Protein AF-A0A934JBK0-F1 (afdb_monomer_lite)

Organism: NCBI:txid2798579

Structure (mmCIF, N/CA/C/O backbone):
data_AF-A0A934JBK0-F1
#
_entry.id   AF-A0A934JBK0-F1
#
loop_
_atom_site.group_PDB
_atom_site.id
_atom_site.type_symbol
_atom_site.label_atom_id
_atom_site.label_alt_id
_atom_site.label_comp_id
_atom_site.label_asym_id
_atom_site.label_entity_id
_atom_site.label_seq_id
_atom_site.pdbx_PDB_ins_code
_atom_site.Cartn_x
_atom_site.Cartn_y
_atom_site.Cartn_z
_atom_site.occupancy
_atom_site.B_iso_or_equiv
_atom_site.auth_seq_id
_atom_site.auth_comp_id
_atom_site.auth_asym_id
_atom_site.auth_atom_id
_atom_site.pdbx_PDB_model_num
ATOM 1 N N . MET A 1 1 ? 22.033 -11.260 -1.541 1.00 35.12 1 MET A N 1
ATOM 2 C CA . MET A 1 1 ? 21.401 -11.123 -2.868 1.00 35.12 1 MET A CA 1
ATOM 3 C C . MET A 1 1 ? 21.096 -9.652 -3.039 1.00 35.12 1 MET A C 1
ATOM 5 O O . MET A 1 1 ? 20.091 -9.185 -2.523 1.00 35.12 1 MET A O 1
ATOM 9 N N . ASP A 1 2 ? 22.013 -8.926 -3.669 1.00 33.97 2 ASP A N 1
ATOM 10 C CA . ASP A 1 2 ? 21.835 -7.512 -3.983 1.00 33.97 2 ASP A CA 1
ATOM 11 C C . ASP A 1 2 ? 20.899 -7.411 -5.186 1.00 33.97 2 ASP A C 1
ATOM 13 O O . ASP A 1 2 ? 21.270 -7.716 -6.320 1.00 33.97 2 ASP A O 1
ATOM 17 N N . GLY A 1 3 ? 19.634 -7.091 -4.912 1.00 37.78 3 GLY A N 1
ATOM 18 C CA . GLY A 1 3 ? 18.642 -6.853 -5.949 1.00 37.78 3 GLY A CA 1
ATOM 19 C C . GLY A 1 3 ? 19.049 -5.621 -6.744 1.00 37.78 3 G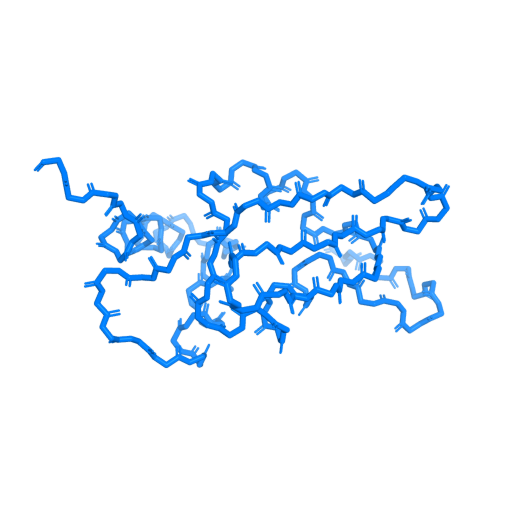LY A C 1
ATOM 20 O O . GLY A 1 3 ? 19.046 -4.512 -6.217 1.00 37.78 3 GLY A O 1
ATOM 21 N N . ILE A 1 4 ? 19.421 -5.825 -8.006 1.00 38.34 4 ILE A N 1
ATOM 22 C CA . ILE A 1 4 ? 19.720 -4.757 -8.957 1.00 38.34 4 ILE A CA 1
ATOM 23 C C . ILE A 1 4 ? 18.463 -3.888 -9.093 1.00 38.34 4 ILE A C 1
ATOM 25 O O . ILE A 1 4 ? 17.503 -4.267 -9.765 1.00 38.34 4 ILE A O 1
ATOM 29 N N . VAL A 1 5 ? 18.469 -2.712 -8.460 1.00 45.56 5 VAL A N 1
ATOM 30 C CA . VAL A 1 5 ? 17.548 -1.623 -8.792 1.00 45.56 5 VAL A CA 1
ATOM 31 C C . VAL A 1 5 ? 17.991 -1.114 -10.156 1.00 45.56 5 VAL A C 1
ATOM 33 O O . VAL A 1 5 ? 18.897 -0.292 -10.271 1.00 45.56 5 VAL A O 1
ATOM 36 N N . SER A 1 6 ? 17.404 -1.672 -11.213 1.00 42.53 6 SER A N 1
ATOM 37 C CA . SER A 1 6 ? 17.576 -1.147 -12.561 1.00 42.53 6 SER A CA 1
ATOM 38 C C . SER A 1 6 ? 16.893 0.216 -12.607 1.00 42.53 6 SER A C 1
ATOM 40 O O . SER A 1 6 ? 15.675 0.309 -12.757 1.00 42.53 6 SER A O 1
ATOM 42 N N . THR A 1 7 ? 17.677 1.274 -12.418 1.00 47.19 7 THR A N 1
ATOM 43 C CA . THR A 1 7 ? 17.270 2.676 -12.515 1.00 47.19 7 THR A CA 1
ATOM 44 C C . THR A 1 7 ? 16.927 3.020 -13.962 1.00 47.19 7 THR A C 1
ATOM 46 O O . THR A 1 7 ? 17.669 3.693 -14.673 1.00 47.19 7 THR A O 1
ATOM 49 N N . TYR A 1 8 ? 15.759 2.575 -14.419 1.00 53.53 8 TYR A N 1
ATOM 50 C CA . TYR A 1 8 ? 15.130 3.149 -15.599 1.00 53.53 8 TYR A CA 1
ATOM 51 C C . TYR A 1 8 ? 14.648 4.563 -15.228 1.00 53.53 8 TYR A C 1
ATOM 53 O O . TYR A 1 8 ? 13.571 4.750 -14.671 1.00 53.53 8 TYR A O 1
ATOM 61 N N . ALA A 1 9 ? 15.515 5.551 -15.468 1.00 59.47 9 ALA A N 1
ATOM 62 C CA . ALA A 1 9 ? 15.198 6.979 -15.561 1.00 59.47 9 ALA A CA 1
ATOM 63 C C . ALA A 1 9 ? 14.267 7.539 -14.463 1.00 59.47 9 ALA A C 1
ATOM 65 O O . ALA A 1 9 ? 13.182 8.030 -14.767 1.00 59.47 9 ALA A O 1
ATOM 66 N N . SER A 1 10 ? 14.678 7.465 -13.190 1.00 73.62 10 SER A N 1
ATOM 67 C CA . SER A 1 10 ? 14.003 8.135 -12.056 1.00 73.62 10 SER A CA 1
ATOM 68 C C . SER A 1 10 ? 12.493 7.867 -11.922 1.00 73.62 10 SER A C 1
ATOM 70 O O . SER A 1 10 ? 11.786 8.640 -11.277 1.00 73.62 10 SER A O 1
ATOM 72 N N . THR A 1 11 ? 11.982 6.795 -12.535 1.00 82.12 11 THR A N 1
ATOM 73 C CA . THR A 1 11 ? 10.554 6.472 -12.514 1.00 82.12 11 THR A CA 1
ATOM 74 C C . THR A 1 11 ? 10.242 5.711 -11.228 1.00 82.12 11 THR A C 1
ATOM 76 O O . THR A 1 11 ? 10.877 4.680 -10.990 1.00 82.12 11 THR A O 1
ATOM 79 N N . PRO A 1 12 ? 9.285 6.177 -10.404 1.00 87.94 12 PRO A N 1
ATOM 80 C CA . PRO A 1 12 ? 8.974 5.516 -9.149 1.00 87.94 12 PRO A CA 1
ATOM 81 C C . PRO A 1 12 ? 8.357 4.133 -9.388 1.00 87.94 12 PRO A C 1
ATOM 83 O O . PRO A 1 12 ? 7.666 3.867 -10.376 1.00 87.94 12 PRO A O 1
ATOM 86 N N . THR A 1 13 ? 8.608 3.238 -8.449 1.00 91.25 13 THR A N 1
ATOM 87 C CA . THR A 1 13 ? 7.938 1.946 -8.326 1.00 91.25 13 THR A CA 1
ATOM 88 C C . THR A 1 13 ? 6.507 2.116 -7.817 1.00 91.25 13 THR A C 1
ATOM 90 O O . THR A 1 13 ? 6.151 3.133 -7.217 1.00 91.25 13 THR A O 1
ATOM 93 N N . PHE A 1 14 ? 5.666 1.101 -8.017 1.00 92.19 14 PHE A N 1
ATOM 94 C CA . PHE A 1 14 ? 4.324 1.059 -7.437 1.00 92.19 14 PHE A CA 1
ATOM 95 C C . PHE A 1 14 ? 4.355 1.224 -5.911 1.00 92.19 14 PHE A C 1
ATOM 97 O O . PHE A 1 14 ? 3.504 1.909 -5.347 1.00 92.19 14 PHE A O 1
ATOM 104 N N . GLU A 1 15 ? 5.359 0.643 -5.249 1.00 93.25 15 GLU A N 1
ATOM 105 C CA . GLU A 1 15 ? 5.606 0.833 -3.820 1.00 93.25 15 GLU A CA 1
ATOM 106 C C . GLU A 1 15 ? 5.849 2.299 -3.462 1.00 93.25 15 GLU A C 1
ATOM 108 O O . GLU A 1 15 ? 5.165 2.824 -2.586 1.00 93.25 15 GLU A O 1
ATOM 113 N N . GLU A 1 16 ? 6.754 2.983 -4.159 1.00 92.62 16 GLU A N 1
ATOM 114 C CA . GLU A 1 16 ? 7.033 4.404 -3.923 1.00 92.62 16 GLU A CA 1
ATOM 115 C C . GLU A 1 16 ? 5.807 5.278 -4.206 1.00 92.62 16 GLU A C 1
ATOM 117 O O . GLU A 1 16 ? 5.483 6.178 -3.428 1.00 92.62 16 GLU A O 1
ATOM 122 N N . VAL A 1 17 ? 5.068 4.986 -5.278 1.00 93.06 17 VAL A N 1
ATOM 123 C CA . VAL A 1 17 ? 3.803 5.663 -5.579 1.00 93.06 17 VAL A CA 1
ATOM 124 C C . VAL A 1 17 ? 2.816 5.477 -4.427 1.00 93.06 17 VAL A C 1
ATOM 126 O O . VAL A 1 17 ? 2.271 6.464 -3.923 1.00 93.06 17 VAL A O 1
ATOM 129 N N . LEU A 1 18 ? 2.606 4.249 -3.954 1.00 93.88 18 LEU A N 1
ATOM 130 C CA . LEU A 1 18 ? 1.730 3.993 -2.814 1.00 93.88 18 LEU A CA 1
ATOM 131 C C . LEU A 1 18 ? 2.231 4.704 -1.546 1.00 93.88 18 LEU A C 1
ATOM 133 O O . LEU A 1 18 ? 1.440 5.376 -0.890 1.00 93.88 18 LEU A O 1
ATOM 137 N N . MET A 1 19 ? 3.521 4.652 -1.220 1.00 93.94 19 MET A N 1
ATOM 138 C CA . MET A 1 19 ? 4.074 5.296 -0.020 1.00 93.94 19 MET A CA 1
ATOM 139 C C . MET A 1 19 ? 3.918 6.819 -0.047 1.00 93.94 19 MET A C 1
ATOM 141 O O . MET A 1 19 ? 3.573 7.436 0.965 1.00 93.94 19 MET A O 1
ATOM 145 N N . TYR A 1 20 ? 4.164 7.447 -1.198 1.00 91.06 20 TYR A N 1
ATOM 146 C CA . TYR A 1 20 ? 4.377 8.890 -1.246 1.00 91.06 20 TYR A CA 1
ATOM 147 C C . TYR A 1 20 ? 3.228 9.690 -1.855 1.00 91.06 20 TYR A C 1
ATOM 149 O O . TYR A 1 20 ? 3.124 10.875 -1.527 1.00 91.06 20 TYR A O 1
ATOM 157 N N . THR A 1 21 ? 2.343 9.075 -2.647 1.00 91.12 21 THR A N 1
ATOM 158 C CA . THR A 1 21 ? 1.292 9.801 -3.394 1.00 91.12 21 THR A CA 1
ATOM 159 C C . THR A 1 21 ? -0.134 9.534 -2.913 1.00 91.12 21 THR A C 1
ATOM 161 O O . THR A 1 21 ? -0.996 10.385 -3.093 1.00 91.12 21 THR A O 1
ATOM 164 N N . THR A 1 22 ? -0.394 8.403 -2.251 1.00 92.62 22 THR A N 1
ATOM 165 C CA . THR A 1 22 ? -1.770 7.968 -1.920 1.00 92.62 22 THR A CA 1
ATOM 166 C C . THR A 1 22 ? -2.182 8.281 -0.482 1.00 92.62 22 THR A C 1
ATOM 168 O O . THR A 1 22 ? -3.002 7.584 0.101 1.00 92.62 22 THR A O 1
ATOM 171 N N . GLN A 1 23 ? -1.580 9.312 0.123 1.00 93.25 23 GLN A N 1
ATOM 172 C CA . GLN A 1 23 ? -1.848 9.724 1.509 1.00 93.25 23 GLN A CA 1
ATOM 173 C C . GLN A 1 23 ? -1.848 8.522 2.472 1.00 93.25 23 GLN A C 1
ATOM 175 O O . GLN A 1 23 ? -0.858 7.790 2.506 1.00 93.25 23 GLN A O 1
ATOM 180 N N . THR A 1 24 ? -2.936 8.293 3.210 1.00 95.62 24 THR A N 1
ATOM 181 C CA . THR A 1 24 ? -3.172 7.130 4.076 1.00 95.62 24 THR A CA 1
ATOM 182 C C . THR A 1 24 ? -3.909 5.984 3.385 1.00 95.62 24 THR A C 1
ATOM 184 O O . THR A 1 24 ? -4.053 4.931 3.986 1.00 95.62 24 THR A O 1
ATOM 187 N N . ALA A 1 25 ? -4.358 6.143 2.141 1.00 95.19 25 ALA A N 1
ATOM 188 C CA . ALA A 1 25 ? -5.082 5.099 1.428 1.00 95.19 25 ALA A CA 1
ATOM 189 C C . ALA A 1 25 ? -4.164 3.924 1.053 1.00 95.19 25 ALA A C 1
ATOM 191 O O . ALA A 1 25 ? -2.973 4.107 0.779 1.00 95.19 25 ALA A O 1
ATOM 192 N N . MET A 1 26 ? -4.718 2.716 1.009 1.00 95.00 26 MET A N 1
ATOM 193 C CA . MET A 1 26 ? -4.011 1.481 0.658 1.00 95.00 26 MET A CA 1
ATOM 194 C C . MET A 1 26 ? -4.798 0.663 -0.364 1.00 95.00 26 MET A C 1
ATOM 196 O O . MET A 1 26 ? -5.994 0.868 -0.552 1.00 95.00 26 MET A O 1
ATOM 200 N N . VAL A 1 27 ? -4.137 -0.288 -1.032 1.00 92.88 27 VAL A N 1
ATOM 201 C CA . VAL A 1 27 ? -4.856 -1.309 -1.814 1.00 92.88 27 VAL A CA 1
ATOM 202 C C . VAL A 1 27 ? -5.750 -2.123 -0.882 1.00 92.88 27 VAL A C 1
ATOM 204 O O . VAL A 1 27 ? -5.360 -2.347 0.261 1.00 92.88 27 VAL A O 1
ATOM 207 N N . SER A 1 28 ? -6.907 -2.585 -1.356 1.00 88.62 28 SER A N 1
ATOM 208 C CA . SER A 1 28 ? -7.804 -3.476 -0.596 1.00 88.62 28 SER A CA 1
ATOM 209 C C . SER A 1 28 ? -7.355 -4.935 -0.569 1.00 88.62 28 SER A C 1
ATOM 211 O O . SER A 1 28 ? -7.793 -5.713 0.272 1.00 88.62 28 SER A O 1
ATOM 213 N N . ASP A 1 29 ? -6.463 -5.305 -1.485 1.00 88.81 29 ASP A N 1
ATOM 214 C CA . ASP A 1 29 ? -5.900 -6.641 -1.587 1.00 88.81 29 ASP A CA 1
ATOM 215 C C . ASP A 1 29 ? -4.373 -6.562 -1.616 1.00 88.81 29 ASP A C 1
ATOM 217 O O . ASP A 1 29 ? -3.768 -6.094 -2.587 1.00 88.81 29 ASP A O 1
ATOM 221 N N . LEU A 1 30 ? -3.732 -7.058 -0.553 1.00 89.88 30 LEU A N 1
ATOM 222 C CA . LEU A 1 30 ? -2.274 -7.092 -0.440 1.00 89.88 30 LEU A CA 1
ATOM 223 C C . LEU A 1 30 ? -1.600 -7.917 -1.546 1.00 89.88 30 LEU A C 1
ATOM 225 O O . LEU A 1 30 ? -0.415 -7.707 -1.806 1.00 89.88 30 LEU A O 1
ATOM 229 N N . ARG A 1 31 ? -2.316 -8.817 -2.235 1.00 89.62 31 ARG A N 1
ATOM 230 C CA . ARG A 1 31 ? -1.779 -9.534 -3.403 1.00 89.62 31 ARG A CA 1
ATOM 231 C C . ARG A 1 31 ? -1.448 -8.575 -4.542 1.00 89.62 31 ARG A C 1
ATOM 233 O O . ARG A 1 31 ? -0.381 -8.701 -5.126 1.00 89.62 31 ARG A O 1
ATOM 240 N N . ILE A 1 32 ? -2.277 -7.551 -4.777 1.00 89.06 32 ILE A N 1
ATOM 241 C CA . ILE A 1 32 ? -2.000 -6.507 -5.781 1.00 89.06 32 ILE A CA 1
ATOM 242 C C . ILE A 1 32 ? -0.686 -5.807 -5.442 1.00 89.06 32 ILE A C 1
ATOM 244 O O . ILE A 1 32 ? 0.168 -5.620 -6.307 1.00 89.06 32 ILE A O 1
ATOM 248 N N . PHE A 1 33 ? -0.502 -5.458 -4.166 1.00 88.62 33 PHE A N 1
ATOM 249 C CA . PHE A 1 33 ? 0.730 -4.828 -3.715 1.00 88.62 33 PHE A CA 1
ATOM 250 C C . PHE A 1 33 ? 1.940 -5.739 -3.908 1.00 88.62 33 PHE A C 1
ATOM 252 O O . PHE A 1 33 ? 2.935 -5.290 -4.467 1.00 88.62 33 PHE A O 1
ATOM 259 N N . LYS A 1 34 ? 1.843 -7.019 -3.532 1.00 86.94 34 LYS A N 1
ATOM 260 C CA . LYS A 1 34 ? 2.907 -8.020 -3.722 1.00 86.94 34 LYS A CA 1
ATOM 261 C C . LYS A 1 34 ? 3.271 -8.188 -5.205 1.00 86.94 34 LYS A C 1
ATOM 263 O O . LYS A 1 34 ? 4.448 -8.118 -5.552 1.00 86.94 34 LYS A O 1
ATOM 268 N N . ASP A 1 35 ? 2.275 -8.320 -6.075 1.00 90.44 35 ASP A N 1
ATOM 269 C CA . ASP A 1 35 ? 2.461 -8.566 -7.507 1.00 90.44 35 ASP A CA 1
ATOM 270 C C . ASP A 1 35 ? 3.022 -7.347 -8.258 1.00 90.44 35 ASP A C 1
ATOM 272 O O . ASP A 1 35 ? 3.650 -7.487 -9.312 1.00 90.44 35 ASP A O 1
ATOM 276 N N . TRP A 1 36 ? 2.732 -6.131 -7.779 1.00 90.06 36 TRP A N 1
ATOM 277 C CA . TRP A 1 36 ? 3.054 -4.890 -8.491 1.00 90.06 36 TRP A CA 1
ATOM 278 C C . TRP A 1 36 ? 4.173 -4.093 -7.835 1.00 90.06 36 TRP A C 1
ATOM 280 O O . TRP A 1 36 ? 4.674 -3.181 -8.481 1.00 90.06 36 TRP A O 1
ATOM 290 N N . ARG A 1 37 ? 4.599 -4.446 -6.615 1.00 89.44 37 ARG A N 1
ATOM 291 C CA . ARG A 1 37 ? 5.554 -3.707 -5.770 1.00 89.44 37 ARG A CA 1
ATOM 292 C C . ARG A 1 37 ? 6.682 -3.030 -6.549 1.00 89.44 37 ARG A C 1
ATOM 294 O O . ARG A 1 37 ? 6.857 -1.822 -6.447 1.00 89.44 37 ARG A O 1
ATOM 301 N N . PHE A 1 38 ? 7.406 -3.814 -7.346 1.00 89.75 38 PHE A N 1
ATOM 302 C CA . PHE A 1 38 ? 8.602 -3.381 -8.074 1.00 89.75 38 PHE A CA 1
ATOM 303 C C . PHE A 1 38 ? 8.333 -2.934 -9.517 1.00 89.75 38 PHE A C 1
ATOM 305 O O . PHE A 1 38 ? 9.270 -2.623 -10.250 1.00 89.75 38 PHE A O 1
ATOM 312 N N . LYS A 1 39 ? 7.070 -2.909 -9.959 1.00 89.81 39 LYS A N 1
ATOM 313 C CA . LYS A 1 39 ? 6.714 -2.397 -11.285 1.00 89.81 39 LYS A CA 1
ATOM 314 C C . LYS A 1 39 ? 6.895 -0.886 -11.286 1.00 89.81 39 LYS A C 1
ATOM 316 O O . LYS A 1 39 ? 6.328 -0.198 -10.441 1.00 89.81 39 LYS A O 1
ATOM 321 N N . THR A 1 40 ? 7.670 -0.377 -12.232 1.00 89.69 40 THR A N 1
ATOM 322 C CA . THR A 1 40 ? 7.874 1.061 -12.419 1.00 89.69 40 THR A CA 1
ATOM 323 C C . THR A 1 40 ? 6.713 1.670 -13.196 1.00 89.69 40 THR A C 1
ATOM 325 O O . THR A 1 40 ? 6.124 1.035 -14.078 1.00 89.69 40 THR A O 1
ATOM 328 N N . GLY A 1 41 ? 6.351 2.904 -12.862 1.00 87.00 41 GLY A N 1
ATOM 329 C CA . GLY A 1 41 ? 5.266 3.602 -13.534 1.00 87.00 41 GLY A CA 1
ATOM 330 C C . GLY A 1 41 ? 4.956 4.965 -12.938 1.00 87.00 41 GLY A C 1
ATOM 331 O O . GLY A 1 41 ? 5.575 5.412 -11.977 1.00 87.00 41 GLY A O 1
ATOM 332 N N . PHE A 1 42 ? 3.957 5.622 -13.513 1.00 86.75 42 PHE A N 1
ATOM 333 C CA . PHE A 1 42 ? 3.451 6.901 -13.033 1.00 86.75 42 PHE A CA 1
ATOM 334 C C . PHE A 1 42 ? 2.097 6.694 -12.365 1.00 86.75 42 PHE A C 1
ATOM 336 O O . PHE A 1 42 ? 1.200 6.077 -12.939 1.00 86.75 42 PHE A O 1
ATOM 343 N N . GLY A 1 43 ? 1.954 7.214 -11.148 1.00 87.19 43 GLY A N 1
ATOM 344 C CA . GLY A 1 43 ? 0.712 7.167 -10.388 1.00 87.19 43 GLY A CA 1
ATOM 345 C C . GLY A 1 43 ? 0.120 8.552 -10.188 1.00 87.19 43 GLY A C 1
ATOM 346 O O . GLY A 1 43 ? 0.825 9.467 -9.766 1.00 87.19 43 GLY A O 1
ATOM 347 N N . LYS A 1 44 ? -1.181 8.695 -10.441 1.00 90.81 44 LYS A N 1
ATOM 348 C CA . LYS A 1 44 ? -1.962 9.868 -10.034 1.00 90.81 44 LYS A CA 1
ATOM 349 C C . LYS A 1 44 ? -3.082 9.423 -9.103 1.00 90.81 44 LYS A C 1
ATOM 351 O O . LYS A 1 44 ? -3.929 8.629 -9.505 1.00 90.81 44 LYS A O 1
ATOM 356 N N . PHE A 1 45 ? -3.071 9.930 -7.875 1.00 93.69 45 PHE A N 1
ATOM 357 C CA . PHE A 1 45 ? -4.104 9.652 -6.884 1.00 93.69 45 PHE A CA 1
ATOM 358 C C . PHE A 1 45 ? -5.200 10.719 -6.938 1.00 93.69 45 PHE A C 1
ATOM 360 O O . PHE A 1 45 ? -4.906 11.913 -6.857 1.00 93.69 45 PHE A O 1
ATOM 367 N N . ASP A 1 46 ? -6.445 10.281 -7.093 1.00 93.38 46 ASP A N 1
ATOM 368 C CA . ASP A 1 46 ? -7.639 11.093 -6.894 1.00 93.38 46 ASP A CA 1
ATOM 369 C C . ASP A 1 46 ? -8.210 10.798 -5.503 1.00 93.38 46 ASP A C 1
ATOM 371 O O . ASP A 1 46 ? -8.816 9.755 -5.265 1.00 93.38 46 ASP A O 1
ATOM 375 N N . ASP A 1 47 ? -7.990 11.734 -4.584 1.00 88.62 47 ASP A N 1
ATOM 376 C CA . ASP A 1 47 ? -8.406 11.632 -3.183 1.00 88.62 47 ASP A CA 1
ATOM 377 C C . ASP A 1 47 ? -9.930 11.682 -3.010 1.00 88.62 47 ASP A C 1
ATOM 379 O O . ASP A 1 47 ? -10.479 11.101 -2.080 1.00 88.62 47 ASP A O 1
ATOM 383 N N . SER A 1 48 ? -10.643 12.328 -3.939 1.00 90.56 48 SER A N 1
ATOM 384 C CA . SER A 1 48 ? -12.103 12.449 -3.855 1.00 90.56 48 SER A CA 1
ATOM 385 C C . SER A 1 48 ? -12.816 11.120 -4.118 1.00 90.56 48 SER A C 1
ATOM 387 O O . SER A 1 48 ? -13.865 10.850 -3.535 1.00 90.56 48 SER A O 1
ATOM 389 N N . SER A 1 49 ? -12.228 10.279 -4.972 1.00 91.12 49 SER A N 1
ATOM 390 C CA . SER A 1 49 ? -12.753 8.968 -5.363 1.00 91.12 49 SER A CA 1
ATOM 391 C C . SER A 1 49 ? -11.954 7.795 -4.780 1.00 91.12 49 SER A C 1
ATOM 393 O O . SER A 1 49 ? -12.354 6.640 -4.920 1.00 91.12 49 SER A O 1
ATOM 395 N N . ASN A 1 50 ? -10.839 8.072 -4.095 1.00 92.50 50 ASN A N 1
ATOM 396 C CA . ASN A 1 50 ? -9.855 7.089 -3.641 1.00 92.50 50 ASN A CA 1
ATOM 397 C C . ASN A 1 50 ? -9.311 6.202 -4.772 1.00 92.50 50 ASN A C 1
ATOM 399 O O . ASN A 1 50 ? -9.007 5.031 -4.554 1.00 92.50 50 ASN A O 1
ATOM 403 N N . ILE A 1 51 ? -9.171 6.737 -5.985 1.00 94.19 51 ILE A N 1
ATOM 404 C CA . ILE A 1 51 ? -8.667 5.979 -7.135 1.00 94.19 51 ILE A CA 1
ATOM 405 C C . ILE A 1 51 ? -7.205 6.337 -7.392 1.00 94.19 51 ILE A C 1
ATOM 407 O O . ILE A 1 51 ? -6.844 7.498 -7.589 1.00 94.19 51 ILE A O 1
ATOM 411 N N . LEU A 1 52 ? -6.346 5.321 -7.448 1.00 94.50 52 LEU A N 1
ATOM 412 C CA . LEU A 1 52 ? -4.997 5.443 -7.987 1.00 94.50 52 LEU A CA 1
ATOM 413 C C . LEU A 1 52 ? -5.003 5.049 -9.463 1.00 94.50 52 LEU A C 1
ATOM 415 O O . LEU A 1 52 ? -5.167 3.882 -9.809 1.00 94.50 52 LEU A O 1
ATOM 419 N N . HIS A 1 53 ? -4.753 6.013 -10.338 1.00 92.00 53 HIS A N 1
ATOM 420 C CA . HIS A 1 53 ? -4.476 5.755 -11.745 1.00 92.00 53 HIS A CA 1
ATOM 421 C C . HIS A 1 53 ? -2.996 5.419 -11.899 1.00 92.00 53 HIS A C 1
ATOM 423 O O . HIS A 1 53 ? -2.160 6.326 -11.895 1.00 92.00 53 HIS A O 1
ATOM 429 N N . PHE A 1 54 ? -2.668 4.128 -11.995 1.00 90.38 54 PHE A N 1
ATOM 430 C CA . PHE A 1 54 ? -1.291 3.674 -12.183 1.00 90.38 54 PHE A CA 1
ATOM 431 C C . PHE A 1 54 ? -1.046 3.239 -13.630 1.00 90.38 54 PHE A C 1
ATOM 433 O O . PHE A 1 54 ? -1.631 2.272 -14.127 1.00 90.38 54 PHE A O 1
ATOM 440 N N . ASN A 1 55 ? -0.147 3.953 -14.301 1.00 88.69 55 ASN A N 1
ATOM 441 C CA . ASN A 1 55 ? 0.293 3.658 -15.658 1.00 88.69 55 ASN A CA 1
ATOM 442 C C . ASN A 1 55 ? 1.671 3.017 -15.560 1.00 88.69 55 ASN A C 1
ATOM 444 O O . ASN A 1 55 ? 2.640 3.680 -15.179 1.00 88.69 55 ASN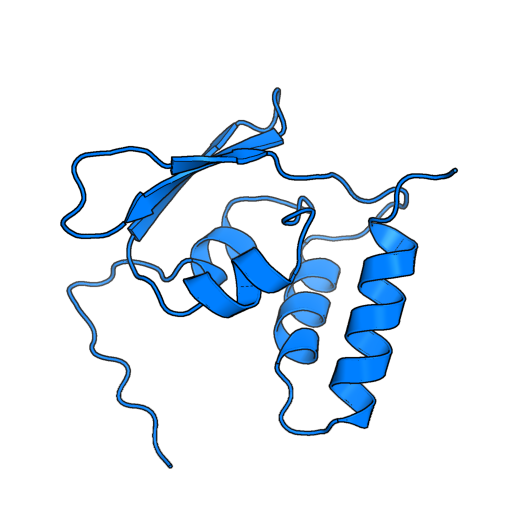 A O 1
ATOM 448 N N . ARG A 1 56 ? 1.763 1.726 -15.872 1.00 85.06 56 ARG A N 1
ATOM 449 C CA . ARG A 1 56 ? 3.055 1.040 -15.885 1.00 85.06 56 ARG A CA 1
ATOM 450 C C . ARG A 1 56 ? 3.910 1.579 -17.021 1.00 85.06 56 ARG A C 1
ATOM 452 O O . ARG A 1 56 ? 3.403 1.963 -18.074 1.00 85.06 56 ARG A O 1
ATOM 459 N N . TRP A 1 57 ? 5.217 1.586 -16.804 1.00 77.44 57 TRP A N 1
ATOM 460 C CA . TRP A 1 57 ? 6.170 1.952 -17.839 1.00 77.44 57 TRP A CA 1
ATOM 461 C C . TRP A 1 57 ? 5.983 1.061 -19.081 1.00 77.44 57 TRP A C 1
ATOM 463 O O . TRP A 1 57 ? 5.888 -0.158 -18.952 1.00 77.44 57 TRP A O 1
ATOM 473 N N . ASN A 1 58 ? 5.930 1.666 -20.273 1.00 77.31 58 ASN A N 1
ATOM 474 C CA . ASN A 1 58 ? 5.646 1.013 -21.563 1.00 77.31 58 ASN A CA 1
ATOM 475 C C . ASN A 1 58 ? 4.249 0.370 -21.715 1.00 77.31 58 ASN A C 1
ATOM 477 O O . ASN A 1 58 ? 4.038 -0.393 -22.657 1.00 77.31 58 ASN A O 1
ATOM 481 N N . GLU A 1 59 ? 3.288 0.670 -20.837 1.00 80.94 59 GLU A N 1
ATOM 482 C CA . GLU A 1 59 ? 1.884 0.303 -21.042 1.00 80.94 59 GLU A CA 1
ATOM 483 C C . GLU A 1 59 ? 1.042 1.558 -21.328 1.00 80.94 59 GLU A C 1
ATOM 485 O O . GLU A 1 59 ? 0.923 2.447 -20.488 1.00 80.94 59 GLU A O 1
ATOM 490 N N . ASP A 1 60 ? 0.388 1.605 -22.494 1.00 72.81 60 ASP A N 1
ATOM 491 C CA . ASP A 1 60 ? -0.493 2.723 -22.888 1.00 72.81 60 ASP A CA 1
ATOM 492 C C . ASP A 1 60 ? -1.830 2.749 -22.123 1.00 72.81 60 ASP A C 1
ATOM 494 O O . ASP A 1 60 ? -2.655 3.647 -22.301 1.00 72.81 60 ASP A O 1
ATOM 498 N N . LYS A 1 61 ? -2.085 1.743 -21.278 1.00 78.25 61 LYS A N 1
ATOM 499 C CA . LYS A 1 61 ? -3.339 1.604 -20.537 1.00 78.25 61 LYS A CA 1
ATOM 500 C C . LYS A 1 61 ? -3.164 2.045 -19.093 1.00 78.25 61 LYS A C 1
ATOM 502 O O . LYS A 1 61 ? -2.329 1.51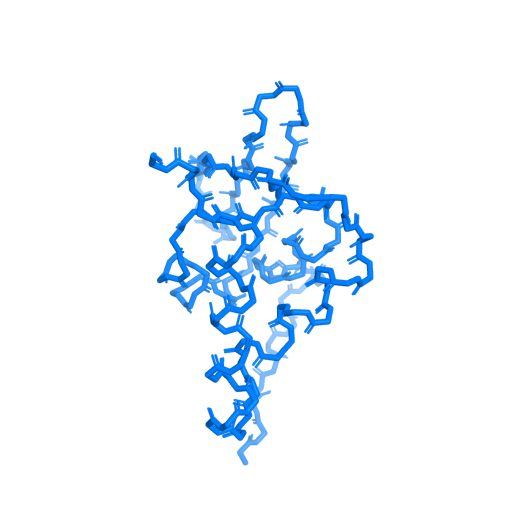8 -18.360 1.00 78.25 61 LYS A O 1
ATOM 507 N N . SER A 1 62 ? -4.030 2.965 -18.673 1.00 79.38 62 SER A N 1
ATOM 508 C CA . SER A 1 62 ? -4.180 3.274 -17.259 1.00 79.38 62 SER A CA 1
ATOM 509 C C . SER A 1 62 ? -4.871 2.133 -16.538 1.00 79.38 62 SER A C 1
ATOM 511 O O . SER A 1 62 ? -5.911 1.652 -16.989 1.00 79.38 62 SER A O 1
ATOM 513 N N . ASN A 1 63 ? -4.292 1.710 -15.417 1.00 85.12 63 ASN A N 1
ATOM 514 C CA . ASN A 1 63 ? -4.901 0.738 -14.528 1.00 85.12 63 ASN A CA 1
ATOM 515 C C . ASN A 1 63 ? -5.476 1.492 -13.319 1.00 85.12 63 ASN A C 1
ATOM 517 O O . ASN A 1 63 ? -4.716 1.809 -12.397 1.00 85.12 63 ASN A O 1
ATOM 521 N N . PRO A 1 64 ? -6.778 1.838 -13.321 1.00 90.19 64 PRO A N 1
ATOM 522 C CA . PRO A 1 64 ? -7.411 2.423 -12.151 1.00 90.19 64 PRO A CA 1
ATOM 523 C C . PRO A 1 64 ? -7.488 1.369 -11.044 1.00 90.19 64 PRO A C 1
ATOM 525 O O . PRO A 1 64 ? -7.988 0.263 -11.248 1.00 90.19 64 PRO A O 1
ATOM 528 N N . LEU A 1 65 ? -6.983 1.720 -9.869 1.00 91.88 65 LEU A N 1
ATOM 529 C CA . LEU A 1 65 ? -7.014 0.895 -8.673 1.00 91.88 65 LEU A CA 1
ATOM 530 C C . LEU A 1 65 ? -7.826 1.626 -7.613 1.00 91.88 65 LEU A C 1
ATOM 532 O O . LEU A 1 65 ? -7.425 2.697 -7.157 1.00 91.88 65 LEU A O 1
ATOM 536 N N . GLN A 1 66 ? -8.954 1.040 -7.218 1.00 93.56 66 GLN A N 1
ATOM 537 C CA . GLN A 1 66 ? -9.702 1.523 -6.066 1.00 93.56 66 GLN A CA 1
ATOM 538 C C . GLN A 1 66 ? -8.876 1.260 -4.807 1.00 93.56 66 GLN A C 1
ATOM 540 O O . GLN A 1 66 ? -8.529 0.116 -4.504 1.00 93.56 66 GLN A O 1
ATOM 545 N N . LEU A 1 67 ? -8.550 2.328 -4.093 1.00 94.50 67 LEU A N 1
ATOM 546 C CA . LEU A 1 67 ? -7.930 2.269 -2.783 1.00 94.50 67 LEU A CA 1
ATOM 547 C C . LEU A 1 67 ? -8.996 2.392 -1.702 1.00 94.50 67 LEU A C 1
ATOM 549 O O . LEU A 1 67 ? -10.100 2.897 -1.929 1.00 94.50 67 LEU A O 1
ATOM 553 N N . ILE A 1 68 ? -8.627 1.932 -0.517 1.00 94.50 68 ILE A N 1
ATOM 554 C CA . ILE A 1 68 ? -9.434 2.005 0.690 1.00 94.50 68 ILE A CA 1
ATOM 555 C C . ILE A 1 68 ? -8.747 2.897 1.714 1.00 94.50 68 ILE A C 1
ATOM 557 O O . ILE A 1 68 ? -7.519 2.908 1.843 1.00 94.50 68 ILE A O 1
ATOM 561 N N . GLN A 1 69 ? -9.561 3.669 2.422 1.00 94.88 69 GLN A N 1
ATOM 562 C CA . GLN A 1 69 ? -9.116 4.501 3.529 1.00 94.88 69 GLN A CA 1
ATOM 563 C C . GLN A 1 69 ? -9.090 3.673 4.816 1.00 94.88 69 GLN A C 1
ATOM 565 O O . GLN A 1 69 ? -9.865 2.722 4.946 1.00 94.88 69 GLN A O 1
ATOM 570 N N . PRO A 1 70 ? -8.215 4.018 5.769 1.00 95.06 70 PRO A N 1
ATOM 571 C CA . PRO A 1 70 ? -8.213 3.356 7.055 1.00 95.06 70 PRO 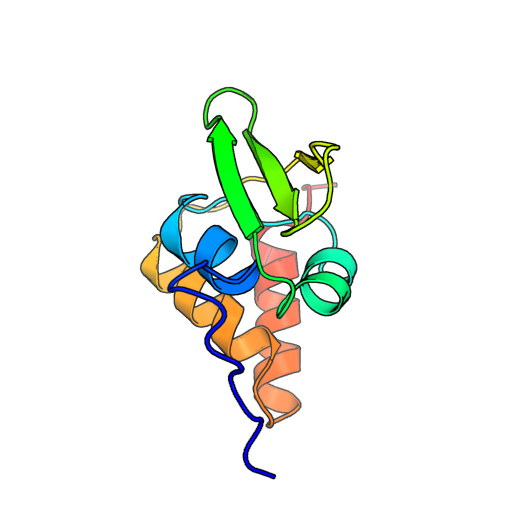A CA 1
ATOM 572 C C . PRO A 1 70 ? -9.494 3.697 7.832 1.00 95.06 70 PRO A C 1
ATOM 574 O O . PRO A 1 70 ? -10.009 4.814 7.772 1.00 95.06 70 PRO A O 1
ATOM 577 N N . ASN A 1 71 ? -9.999 2.733 8.594 1.00 94.44 71 ASN A N 1
ATOM 578 C CA . ASN A 1 71 ? -11.152 2.868 9.485 1.00 94.44 71 ASN A CA 1
ATOM 579 C C . ASN A 1 71 ? -10.802 3.570 10.817 1.00 94.44 71 ASN A C 1
ATOM 581 O O . ASN A 1 71 ? -11.692 3.874 11.616 1.00 94.44 71 ASN A O 1
ATOM 585 N N . ILE A 1 72 ? -9.514 3.835 11.041 1.00 93.25 72 ILE A N 1
ATOM 586 C CA . ILE A 1 72 ? -8.961 4.602 12.153 1.00 93.25 72 ILE A CA 1
ATOM 587 C C . ILE A 1 72 ? -8.113 5.762 11.627 1.00 93.25 72 ILE A C 1
ATOM 589 O O . ILE A 1 72 ? -7.635 5.758 10.493 1.00 93.25 72 ILE A O 1
ATOM 593 N N . GLN A 1 73 ? -7.870 6.752 12.481 1.00 94.75 73 GLN A N 1
ATOM 594 C CA . GLN A 1 73 ? -6.955 7.834 12.152 1.00 94.75 73 GLN A CA 1
ATOM 595 C C . GLN A 1 73 ? -5.502 7.353 12.260 1.00 94.75 73 GLN A C 1
ATOM 597 O O . GLN A 1 73 ? -5.037 7.001 13.343 1.00 94.75 73 GLN A O 1
ATOM 602 N N . ILE A 1 74 ? -4.774 7.388 11.145 1.00 95.88 74 ILE A N 1
ATOM 603 C CA . ILE A 1 74 ? -3.329 7.125 11.087 1.00 95.88 74 ILE A CA 1
ATOM 604 C C . ILE A 1 74 ? -2.615 8.263 10.362 1.00 95.88 74 ILE A C 1
ATOM 606 O O . ILE A 1 74 ? -3.219 8.999 9.583 1.00 95.88 74 ILE A O 1
ATOM 610 N N . SER A 1 75 ? -1.310 8.399 10.590 1.00 96.44 75 SER A N 1
ATOM 611 C CA . SER A 1 75 ? -0.474 9.310 9.810 1.00 96.44 75 SER A CA 1
ATOM 612 C C . SER A 1 75 ? 0.075 8.637 8.546 1.00 96.44 75 SER A C 1
ATOM 614 O O . SER A 1 75 ? 0.130 7.408 8.432 1.00 96.44 75 SER A O 1
ATOM 616 N N . LYS A 1 76 ? 0.557 9.452 7.600 1.00 95.38 76 LYS A N 1
ATOM 617 C CA . LYS A 1 76 ? 1.296 8.963 6.426 1.00 95.38 76 LYS A CA 1
ATOM 618 C C . LYS A 1 76 ? 2.531 8.150 6.832 1.00 95.38 76 LYS A C 1
ATOM 620 O O . LYS A 1 76 ? 2.797 7.111 6.236 1.00 95.38 76 LYS A O 1
ATOM 625 N N . ASP A 1 77 ? 3.245 8.579 7.871 1.00 96.50 77 ASP A N 1
ATOM 626 C CA . ASP A 1 77 ? 4.440 7.880 8.356 1.00 96.50 77 ASP A CA 1
ATOM 627 C C . ASP A 1 77 ? 4.102 6.498 8.925 1.00 96.50 77 ASP A C 1
ATOM 629 O O . ASP A 1 77 ? 4.813 5.532 8.652 1.00 96.50 77 ASP A O 1
ATOM 633 N N . MET A 1 78 ? 2.975 6.371 9.636 1.00 97.06 78 MET A N 1
ATOM 634 C CA . MET A 1 78 ? 2.486 5.074 10.119 1.00 97.06 78 MET A CA 1
ATOM 635 C C . MET A 1 78 ? 2.176 4.120 8.964 1.00 97.06 78 MET A C 1
ATOM 637 O O . MET A 1 78 ? 2.545 2.948 9.021 1.00 97.06 78 MET A O 1
ATOM 641 N N . LYS A 1 79 ? 1.547 4.615 7.891 1.00 95.94 79 LYS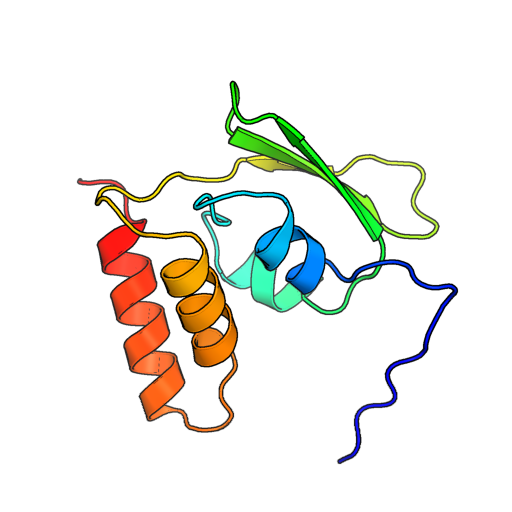 A N 1
ATOM 642 C CA . LYS A 1 79 ? 1.327 3.820 6.676 1.00 95.94 79 LYS A CA 1
ATOM 643 C C . LYS A 1 79 ? 2.648 3.402 6.027 1.00 95.94 79 LYS A C 1
ATOM 645 O O . LYS A 1 79 ? 2.792 2.242 5.655 1.00 95.94 79 LYS A O 1
ATOM 650 N N . ILE A 1 80 ? 3.604 4.320 5.869 1.00 95.94 80 ILE A N 1
ATOM 651 C CA . ILE A 1 80 ? 4.907 4.003 5.261 1.00 95.94 80 ILE A CA 1
ATOM 652 C C . ILE A 1 80 ? 5.614 2.913 6.070 1.00 95.94 80 ILE A C 1
ATOM 654 O O . ILE A 1 80 ? 6.161 1.976 5.488 1.00 95.94 80 ILE A O 1
ATOM 658 N N . GLN A 1 81 ? 5.577 3.010 7.400 1.00 96.88 81 GLN A N 1
ATOM 659 C CA . GLN A 1 81 ? 6.150 1.998 8.281 1.00 96.88 81 GLN A CA 1
ATOM 660 C C . GLN A 1 81 ? 5.463 0.639 8.095 1.00 96.88 81 GLN A C 1
ATOM 662 O O . GLN A 1 81 ? 6.147 -0.352 7.848 1.00 96.88 81 GLN A O 1
ATOM 667 N N . LEU A 1 82 ? 4.126 0.611 8.093 1.00 96.31 82 LEU A N 1
ATOM 668 C CA . LEU A 1 82 ? 3.349 -0.600 7.820 1.00 96.31 82 LEU A CA 1
ATOM 669 C C . LEU A 1 82 ? 3.740 -1.239 6.478 1.00 96.31 82 LEU A C 1
ATOM 671 O O . LEU A 1 82 ? 3.966 -2.443 6.406 1.00 96.31 82 LEU A O 1
ATOM 675 N N . MET A 1 83 ? 3.857 -0.440 5.414 1.00 95.06 83 MET A N 1
ATOM 676 C CA . MET A 1 83 ? 4.233 -0.929 4.084 1.00 95.06 83 MET A CA 1
ATOM 677 C C . MET A 1 83 ? 5.623 -1.571 4.055 1.00 95.06 83 MET A C 1
ATOM 679 O O . MET A 1 83 ? 5.799 -2.594 3.397 1.00 95.06 83 MET A O 1
ATOM 683 N N . LYS A 1 84 ? 6.600 -1.000 4.771 1.00 94.31 84 LYS A N 1
ATOM 684 C CA . LYS A 1 84 ? 7.943 -1.587 4.894 1.00 94.31 84 LYS A CA 1
ATOM 685 C C . LYS A 1 84 ? 7.894 -2.928 5.625 1.00 94.31 84 LYS A C 1
ATOM 687 O O . LYS A 1 84 ? 8.491 -3.899 5.169 1.00 94.31 84 LYS A O 1
ATOM 692 N N . GLU A 1 85 ? 7.142 -2.987 6.719 1.00 96.06 85 GLU A N 1
ATOM 693 C CA . GLU A 1 85 ? 7.029 -4.176 7.568 1.00 96.06 85 GLU A CA 1
ATOM 694 C C . GLU A 1 85 ? 6.293 -5.334 6.873 1.00 96.06 85 GLU A C 1
ATOM 696 O O . GLU A 1 85 ? 6.626 -6.495 7.104 1.00 96.06 85 GLU A O 1
ATOM 701 N N . LEU A 1 86 ? 5.357 -5.050 5.957 1.00 94.56 86 LEU A N 1
ATOM 702 C CA . LEU A 1 86 ? 4.670 -6.067 5.140 1.00 94.56 86 LEU A CA 1
ATOM 703 C C . LEU A 1 86 ? 5.623 -6.913 4.277 1.00 94.56 86 LEU A C 1
ATOM 705 O O . LEU A 1 86 ? 5.266 -8.020 3.867 1.00 94.56 86 LEU A O 1
ATOM 709 N N . PHE A 1 87 ? 6.836 -6.424 4.016 1.00 88.88 87 PHE A N 1
ATOM 710 C CA . PHE A 1 87 ? 7.860 -7.141 3.258 1.00 88.88 87 PHE A CA 1
ATOM 711 C C . PHE A 1 87 ? 9.167 -7.331 4.013 1.00 88.88 87 PHE A C 1
ATOM 713 O O . PHE A 1 87 ? 10.208 -7.571 3.389 1.00 88.88 87 PHE A O 1
ATOM 720 N N . ASP A 1 88 ? 9.124 -7.228 5.335 1.00 93.31 88 ASP A N 1
ATOM 721 C CA . ASP A 1 88 ? 10.286 -7.542 6.144 1.00 93.31 88 ASP A CA 1
ATOM 722 C C . ASP A 1 88 ? 10.735 -8.993 5.890 1.00 93.31 88 ASP A C 1
ATOM 724 O O . ASP A 1 88 ? 9.938 -9.875 5.546 1.00 93.31 88 ASP A O 1
ATOM 728 N N . GLN A 1 89 ? 12.034 -9.252 6.005 1.00 92.31 89 GLN A N 1
ATOM 729 C CA . GLN A 1 89 ? 12.557 -10.608 5.863 1.00 92.31 89 GLN A CA 1
ATOM 730 C C . GLN A 1 89 ? 12.124 -11.481 7.047 1.00 92.31 89 GLN A C 1
ATOM 732 O O . GLN A 1 89 ? 11.901 -12.680 6.857 1.00 92.31 89 GLN A O 1
ATOM 737 N N . ASP A 1 90 ? 11.918 -10.876 8.220 1.00 96.31 90 ASP A N 1
ATOM 738 C CA . ASP A 1 90 ? 11.410 -11.538 9.415 1.00 96.31 90 ASP A CA 1
ATOM 739 C C . ASP A 1 90 ? 9.909 -11.892 9.270 1.00 96.31 90 ASP A C 1
ATOM 741 O O . ASP A 1 90 ? 9.051 -11.004 9.168 1.00 96.31 90 ASP A O 1
ATOM 745 N N . PRO A 1 91 ? 9.544 -13.192 9.289 1.00 94.88 91 PRO A N 1
ATOM 746 C CA . PRO A 1 91 ? 8.151 -13.626 9.235 1.00 94.88 91 PRO A CA 1
ATOM 747 C C . PRO A 1 91 ? 7.274 -13.086 10.373 1.00 94.88 91 PRO A C 1
ATOM 749 O O . PRO A 1 91 ? 6.079 -12.867 10.155 1.00 94.88 91 PRO A O 1
ATOM 752 N N . HIS A 1 92 ? 7.827 -12.865 11.569 1.00 96.19 92 HIS A N 1
ATOM 753 C CA . HIS A 1 92 ? 7.073 -12.325 12.701 1.00 96.19 92 HIS A CA 1
ATOM 754 C C . HIS A 1 92 ? 6.678 -10.869 12.458 1.00 96.19 92 HIS A C 1
ATOM 756 O O . HIS A 1 92 ? 5.522 -10.502 12.680 1.00 96.19 92 HIS A O 1
ATOM 762 N N . VAL A 1 93 ? 7.598 -10.059 11.927 1.00 96.62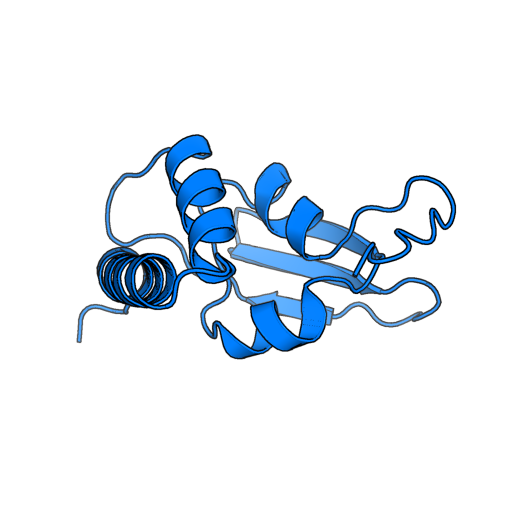 93 VAL A N 1
ATOM 763 C CA . VAL A 1 93 ? 7.324 -8.663 11.556 1.00 96.62 93 VAL A CA 1
ATOM 764 C C . VAL A 1 93 ? 6.239 -8.600 10.481 1.00 96.62 93 VAL A C 1
ATOM 766 O O . VAL A 1 93 ? 5.259 -7.870 10.650 1.00 96.62 93 VAL A O 1
ATOM 769 N N . ARG A 1 94 ? 6.344 -9.431 9.433 1.00 95.44 94 ARG A N 1
ATOM 770 C CA . ARG A 1 94 ? 5.322 -9.499 8.375 1.00 95.44 94 ARG A CA 1
ATOM 771 C C . ARG A 1 94 ? 3.949 -9.888 8.907 1.00 95.44 94 ARG A C 1
ATOM 773 O O . ARG A 1 94 ? 2.969 -9.231 8.580 1.00 95.44 94 ARG A O 1
ATOM 780 N N . THR A 1 95 ? 3.875 -10.919 9.746 1.00 95.62 95 THR A N 1
ATOM 781 C CA . THR A 1 95 ? 2.600 -11.393 10.311 1.00 95.62 95 THR A CA 1
ATOM 782 C C . THR A 1 95 ? 1.925 -10.293 11.136 1.00 95.62 95 THR A C 1
ATOM 784 O O . THR A 1 95 ? 0.730 -10.042 10.990 1.00 95.62 95 THR A O 1
ATOM 787 N N . ASN A 1 96 ? 2.701 -9.563 11.943 1.00 96.69 96 ASN A N 1
ATOM 788 C CA . ASN A 1 96 ? 2.199 -8.427 12.720 1.00 96.69 96 ASN A CA 1
ATOM 789 C C . ASN A 1 96 ? 1.773 -7.243 11.834 1.00 96.69 96 ASN A C 1
ATOM 791 O O . ASN A 1 96 ? 0.866 -6.487 12.187 1.00 96.69 96 ASN A O 1
ATOM 795 N N . ALA A 1 97 ? 2.436 -7.037 10.695 1.00 96.44 97 ALA A N 1
ATOM 796 C CA . ALA A 1 97 ? 2.046 -6.032 9.711 1.00 96.44 97 ALA A CA 1
ATOM 797 C C . ALA A 1 97 ? 0.745 -6.415 8.990 1.00 96.44 97 ALA A C 1
ATOM 799 O O . ALA A 1 97 ? -0.150 -5.585 8.881 1.00 96.44 97 ALA A O 1
ATOM 800 N N . GLU A 1 98 ? 0.588 -7.670 8.566 1.00 94.44 98 GLU A N 1
ATOM 801 C CA . GLU A 1 98 ? -0.650 -8.156 7.941 1.00 94.44 98 GLU A CA 1
ATOM 802 C C . GLU A 1 98 ? -1.845 -8.051 8.906 1.00 94.44 98 GLU A C 1
ATOM 804 O O . GLU A 1 98 ? -2.921 -7.612 8.499 1.00 94.44 98 GLU A O 1
ATOM 809 N N . ALA A 1 99 ? -1.642 -8.343 10.197 1.00 95.00 99 ALA A N 1
ATOM 810 C CA . ALA A 1 99 ? -2.661 -8.156 11.231 1.00 95.00 99 ALA A CA 1
ATOM 811 C C . ALA A 1 99 ? -3.068 -6.680 11.405 1.00 95.00 99 ALA A C 1
ATOM 813 O O . ALA A 1 99 ? -4.258 -6.373 11.401 1.00 95.00 99 ALA A O 1
ATOM 814 N N . ARG A 1 100 ? -2.101 -5.753 11.492 1.00 95.44 100 ARG A N 1
ATOM 815 C CA . ARG A 1 100 ? -2.389 -4.305 11.564 1.00 95.44 100 ARG A CA 1
ATOM 816 C C . ARG A 1 100 ? -3.071 -3.786 10.310 1.00 95.44 100 ARG A C 1
ATOM 818 O O . ARG A 1 100 ? -3.974 -2.964 10.397 1.00 95.44 100 ARG A O 1
ATOM 825 N N . TYR A 1 101 ? -2.660 -4.268 9.140 1.00 95.19 101 TYR A N 1
ATOM 826 C CA . TYR A 1 101 ? -3.334 -3.934 7.895 1.00 95.19 101 TYR A CA 1
ATOM 827 C C . TYR A 1 101 ? -4.804 -4.370 7.943 1.00 95.19 101 TYR A C 1
ATOM 829 O O . TYR A 1 101 ? -5.683 -3.565 7.648 1.00 95.19 101 TYR A O 1
ATOM 837 N N . ALA A 1 102 ? -5.082 -5.606 8.367 1.00 93.44 102 ALA A N 1
ATOM 838 C CA . ALA A 1 102 ? -6.452 -6.084 8.511 1.00 93.44 102 ALA A CA 1
ATOM 839 C C . ALA A 1 102 ? -7.239 -5.241 9.528 1.00 93.44 102 ALA A C 1
ATOM 841 O O . ALA A 1 102 ? -8.365 -4.853 9.248 1.00 93.44 102 ALA A O 1
ATOM 842 N N . GLU A 1 103 ? -6.648 -4.887 10.667 1.00 93.00 103 GLU A N 1
ATOM 843 C CA . GLU A 1 103 ? -7.291 -4.033 11.672 1.00 93.00 103 GLU A CA 1
ATOM 844 C C . GLU A 1 103 ? -7.657 -2.649 11.114 1.00 93.00 103 GLU A C 1
ATOM 846 O O . GLU A 1 103 ? -8.788 -2.194 11.281 1.00 93.00 103 GLU A O 1
ATOM 851 N N . TRP A 1 104 ? -6.719 -1.991 10.428 1.00 94.69 104 TRP A N 1
ATOM 852 C CA . TRP A 1 104 ? -6.885 -0.608 9.980 1.00 94.69 104 TRP A CA 1
ATOM 853 C C . TRP A 1 104 ? -7.716 -0.485 8.707 1.00 94.69 104 TRP A C 1
ATOM 855 O O . TRP A 1 104 ? -8.302 0.565 8.484 1.00 94.69 104 TRP A O 1
ATOM 865 N N . TYR A 1 105 ? -7.747 -1.508 7.853 1.00 92.69 105 TYR A N 1
ATOM 866 C CA . TYR A 1 105 ? -8.318 -1.401 6.507 1.00 92.69 105 TYR A CA 1
ATOM 867 C C . TYR A 1 105 ? -9.415 -2.428 6.200 1.00 92.69 105 TYR A C 1
ATOM 869 O O . TYR A 1 105 ? -10.030 -2.337 5.142 1.00 92.69 105 TYR A O 1
ATOM 877 N N . SER A 1 106 ? -9.710 -3.391 7.080 1.00 83.00 106 SER A N 1
ATOM 878 C CA . SER A 1 106 ? -10.892 -4.237 6.866 1.00 83.00 106 SER A CA 1
ATOM 879 C C . SER A 1 106 ? -12.175 -3.418 7.018 1.00 83.00 106 SER A C 1
ATOM 881 O O . SER A 1 106 ? -12.314 -2.586 7.926 1.00 83.00 106 SER A O 1
ATOM 883 N N . GLU A 1 107 ? -13.119 -3.651 6.104 1.00 63.03 107 GLU A N 1
ATOM 884 C CA . GLU A 1 107 ? -14.479 -3.151 6.256 1.00 63.03 107 GLU A CA 1
ATOM 885 C C . GLU A 1 107 ? -15.043 -3.714 7.563 1.00 63.03 107 GLU A C 1
ATOM 887 O O . GLU A 1 107 ? -14.941 -4.914 7.829 1.00 63.03 107 GLU A O 1
ATOM 892 N N . LYS A 1 108 ? -15.616 -2.843 8.402 1.00 49.47 108 LYS A N 1
ATOM 893 C CA . LYS A 1 108 ? -16.417 -3.303 9.536 1.00 49.47 108 LYS A CA 1
ATOM 894 C C . LYS A 1 108 ? -17.592 -4.090 8.955 1.00 49.47 108 LYS A C 1
ATOM 896 O O . LYS A 1 108 ? -18.488 -3.479 8.378 1.00 49.47 108 LYS A O 1
ATOM 901 N N . ILE A 1 109 ? -17.534 -5.416 9.067 1.00 42.88 109 ILE A N 1
ATOM 902 C CA . ILE A 1 109 ? -18.683 -6.306 8.858 1.00 42.88 109 ILE A CA 1
ATOM 903 C C . ILE A 1 109 ? -19.745 -5.970 9.906 1.00 42.88 109 ILE A C 1
ATOM 905 O O . ILE A 1 109 ? -19.358 -5.780 11.085 1.00 42.88 109 ILE A O 1
#

Secondary structure (DSSP, 8-state):
--------TTPPBHHHHHHHHSTT-EES-HHHHHHHTT-BEEEEEETTTTEEEEEETT--S-EEEEEE--SS---HHHHHHHHHHTT-SSHHHHHHHHHHHHHHHS---

Radius of gyration: 14.1 Å; chains: 1; bounding box: 40×26×36 Å

Sequence (109 aa):
MDGIVSTYASTPTFEEVLMYTTQTAMVSDLRIFKDWRFKTGFGKFDDSSNILHFNRWNEDKSNPLQLIQPNIQISKDMKIQLMKELFDQDPHVRTNAEARYAEWYSEKI

pLDDT: mean 86.34, std 15.37, range [33.97, 97.06]

Foldseek 3Di:
DPPPPPPPDPFDFPQCCQLPAQWQWDALDCVCCVVRVGFGFDWHADPVQQWIFTDTPPRPDTDIGRTFHWPDDDGSVVSNVLSVQCPDPDPVSNVVSVVVCCNGGPDDD